Protein AF-A0A496MWH5-F1 (afdb_monomer_lite)

Structure (mmCIF, N/CA/C/O backbone):
data_AF-A0A496MWH5-F1
#
_entry.id   AF-A0A496MWH5-F1
#
loop_
_atom_site.group_PDB
_atom_site.id
_atom_site.type_symbol
_atom_site.label_atom_id
_atom_site.label_alt_id
_atom_site.label_comp_id
_atom_site.label_asym_id
_atom_site.label_entity_id
_atom_site.label_seq_id
_atom_site.pdbx_PDB_ins_code
_atom_site.Cartn_x
_atom_site.Cartn_y
_atom_site.Cartn_z
_atom_site.occupancy
_atom_site.B_iso_or_equiv
_atom_site.auth_seq_id
_atom_site.auth_comp_id
_atom_site.auth_asym_id
_atom_site.auth_atom_id
_atom_site.pdbx_PDB_model_num
ATOM 1 N N . PHE A 1 1 ? -15.028 2.923 18.959 1.00 51.28 1 PHE A N 1
ATOM 2 C CA . PHE A 1 1 ? -14.660 2.672 17.550 1.00 51.28 1 PHE A CA 1
ATOM 3 C C . PHE A 1 1 ? -15.670 3.240 16.556 1.00 51.28 1 PHE A C 1
ATOM 5 O O . PHE A 1 1 ? -15.256 4.075 15.769 1.00 51.28 1 PHE A O 1
ATOM 12 N N . LEU A 1 2 ? -16.971 2.909 16.622 1.00 53.12 2 LEU A N 1
ATOM 13 C CA . LEU A 1 2 ? -17.985 3.486 15.711 1.00 53.12 2 LEU A CA 1
ATOM 14 C C . LEU A 1 2 ? -18.049 5.010 15.711 1.00 53.12 2 LEU A C 1
ATOM 16 O O . LEU A 1 2 ? -18.027 5.609 14.649 1.00 53.12 2 LEU A O 1
ATOM 20 N N . ALA A 1 3 ? -18.089 5.637 16.889 1.00 53.25 3 ALA A N 1
ATOM 21 C CA . ALA A 1 3 ? -18.139 7.095 16.977 1.00 53.25 3 ALA A CA 1
ATOM 22 C C . ALA A 1 3 ? -16.922 7.747 16.299 1.00 53.25 3 ALA A C 1
ATOM 24 O O . ALA A 1 3 ? -17.073 8.708 15.563 1.00 53.25 3 ALA A O 1
ATOM 25 N N . ILE A 1 4 ? -15.730 7.164 16.464 1.00 59.72 4 ILE A N 1
ATOM 26 C CA . ILE A 1 4 ? -14.497 7.635 15.816 1.00 59.72 4 ILE A CA 1
ATOM 27 C C . ILE A 1 4 ? -14.574 7.428 14.299 1.00 59.72 4 ILE A C 1
ATOM 29 O O . ILE A 1 4 ? -14.253 8.345 13.555 1.00 59.72 4 ILE A O 1
ATOM 33 N N . ALA A 1 5 ? -15.055 6.270 13.835 1.00 55.12 5 ALA A N 1
ATOM 34 C CA . ALA A 1 5 ? -15.216 5.983 12.411 1.00 55.12 5 ALA A CA 1
ATOM 35 C C . ALA A 1 5 ? -16.232 6.925 11.742 1.00 55.12 5 ALA A C 1
ATOM 37 O O . ALA A 1 5 ? -15.947 7.468 10.683 1.00 55.12 5 ALA A O 1
ATOM 38 N N . VAL A 1 6 ? -17.376 7.177 12.384 1.00 59.31 6 VAL A N 1
ATOM 39 C CA . VAL A 1 6 ? -18.430 8.077 11.887 1.00 59.31 6 VAL A CA 1
ATOM 40 C C . VAL A 1 6 ? -17.967 9.537 11.895 1.00 59.31 6 VAL A C 1
ATOM 42 O O . VAL A 1 6 ? -18.219 10.258 10.931 1.00 59.31 6 VAL A O 1
ATOM 45 N N . ILE A 1 7 ? -17.238 9.970 12.931 1.00 60.59 7 ILE A N 1
ATOM 46 C CA . ILE A 1 7 ? -16.668 11.325 13.012 1.00 60.59 7 ILE A CA 1
ATOM 47 C C . ILE A 1 7 ? -15.574 11.522 11.953 1.00 60.59 7 ILE A C 1
ATOM 49 O O . ILE A 1 7 ? -15.598 12.532 11.251 1.00 60.59 7 ILE A O 1
ATOM 53 N N . LEU A 1 8 ? -14.664 10.555 11.7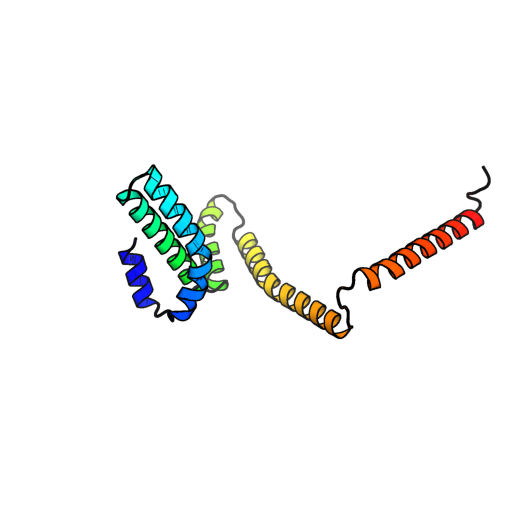66 1.00 58.69 8 LEU A N 1
ATOM 54 C CA . LEU A 1 8 ? -13.676 10.613 10.680 1.00 58.69 8 LEU A CA 1
ATOM 55 C C . LEU A 1 8 ? -14.352 10.639 9.305 1.00 58.69 8 LEU A C 1
ATOM 57 O O . LEU A 1 8 ? -13.909 11.377 8.428 1.00 58.69 8 LEU A O 1
ATOM 61 N N . TYR A 1 9 ? -15.442 9.891 9.122 1.00 56.16 9 TYR A N 1
ATOM 62 C CA . TYR A 1 9 ? -16.189 9.890 7.864 1.00 56.16 9 TYR A CA 1
ATOM 63 C C . TYR A 1 9 ? -16.865 11.235 7.582 1.00 56.16 9 TYR A C 1
ATOM 65 O O . TYR A 1 9 ? -16.861 11.707 6.445 1.00 56.16 9 TYR A O 1
ATOM 73 N N . GLY A 1 10 ? -17.391 11.886 8.624 1.00 57.50 10 GLY A N 1
ATOM 74 C CA . GLY A 1 10 ? -17.944 13.238 8.533 1.00 57.50 10 GLY A CA 1
ATOM 75 C C . GLY A 1 10 ? -16.894 14.293 8.166 1.00 57.50 10 GLY A C 1
ATOM 76 O O . GLY A 1 10 ? -17.195 15.215 7.409 1.00 57.50 10 GLY A O 1
ATOM 77 N N . ILE A 1 11 ? -15.656 14.137 8.645 1.00 55.78 11 ILE A N 1
ATOM 78 C CA . ILE A 1 11 ? -14.536 15.046 8.348 1.00 55.78 11 ILE A CA 1
ATOM 79 C C . ILE A 1 11 ? -13.979 14.811 6.932 1.00 55.78 11 ILE A C 1
ATOM 81 O O . ILE A 1 11 ? -13.600 15.768 6.259 1.00 55.78 11 ILE A O 1
ATOM 85 N N . ALA A 1 12 ? -13.973 13.567 6.446 1.00 57.66 12 ALA A N 1
ATOM 86 C CA . ALA A 1 12 ? -13.313 13.194 5.193 1.00 57.66 12 ALA A CA 1
ATOM 87 C C . ALA A 1 12 ? -14.084 13.543 3.900 1.00 57.66 12 ALA A C 1
ATOM 89 O O . ALA A 1 12 ? -13.502 13.436 2.824 1.00 57.66 12 ALA A O 1
ATOM 90 N N . ARG A 1 13 ? -15.368 13.948 3.968 1.00 57.06 13 ARG A N 1
ATOM 91 C CA . ARG A 1 13 ? -16.215 14.319 2.801 1.00 57.06 13 ARG A CA 1
ATOM 92 C C . ARG A 1 13 ? -16.034 13.399 1.573 1.00 57.06 13 ARG A C 1
ATOM 94 O O . ARG A 1 13 ? -15.952 13.863 0.436 1.00 57.06 13 ARG A O 1
ATOM 101 N N . ILE A 1 14 ? -15.977 12.086 1.787 1.00 59.19 14 ILE A N 1
ATOM 102 C CA . ILE A 1 14 ? -15.787 11.131 0.689 1.00 59.19 14 ILE A CA 1
ATOM 103 C C . ILE A 1 14 ? -17.079 11.040 -0.139 1.00 59.19 14 ILE A C 1
ATOM 105 O O . ILE A 1 14 ? -18.158 10.865 0.433 1.00 59.19 14 ILE A O 1
ATOM 109 N N . PRO A 1 15 ? -17.010 11.129 -1.481 1.00 57.31 15 PRO A N 1
ATOM 110 C CA . PRO A 1 15 ? -18.183 10.977 -2.3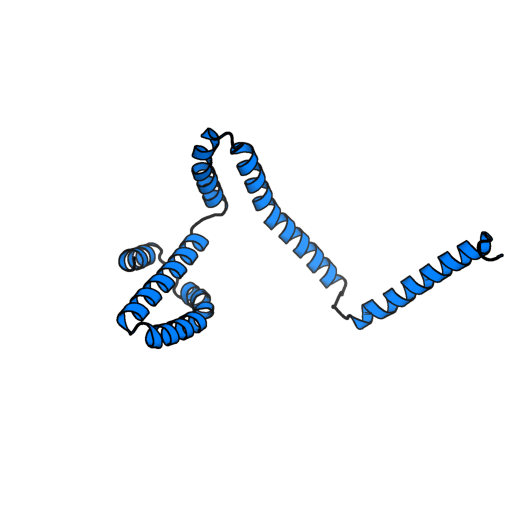27 1.00 57.31 15 PRO A CA 1
ATOM 111 C C . PRO A 1 15 ? -18.768 9.554 -2.192 1.00 57.31 15 PRO A C 1
ATOM 113 O O . PRO A 1 15 ? -18.038 8.571 -2.348 1.00 57.31 15 PRO A O 1
ATOM 116 N N . PRO A 1 16 ? -20.092 9.408 -1.980 1.00 60.12 16 PRO A N 1
ATOM 117 C CA . PRO A 1 16 ? -20.756 8.124 -1.700 1.00 60.12 16 PRO A CA 1
ATOM 118 C C . PRO A 1 16 ? -20.618 7.080 -2.821 1.00 60.12 16 PRO A C 1
ATOM 120 O O . PRO A 1 16 ? -20.867 5.896 -2.611 1.00 60.12 16 PRO A O 1
ATOM 123 N N . ARG A 1 17 ? -20.171 7.497 -4.008 1.00 59.75 17 ARG A N 1
ATOM 124 C CA . ARG A 1 17 ? -19.896 6.617 -5.143 1.00 59.75 17 ARG A CA 1
ATOM 125 C C . ARG A 1 17 ? -18.682 5.703 -4.914 1.00 59.75 17 ARG A C 1
ATOM 127 O O . ARG A 1 17 ? -18.755 4.525 -5.241 1.00 59.75 17 ARG A O 1
ATOM 134 N N . ILE A 1 18 ? -17.612 6.216 -4.300 1.00 64.31 18 ILE A N 1
ATOM 135 C CA . ILE A 1 18 ? -16.403 5.426 -3.989 1.00 64.31 18 ILE A CA 1
ATOM 136 C C . ILE A 1 18 ? -16.715 4.402 -2.888 1.00 64.31 18 ILE A C 1
ATOM 138 O O . ILE A 1 18 ? -16.245 3.268 -2.931 1.00 64.31 18 ILE A O 1
ATOM 142 N N . MET A 1 19 ? -17.589 4.777 -1.944 1.00 61.59 19 MET A N 1
ATOM 143 C CA . MET A 1 19 ? -18.056 3.893 -0.876 1.00 61.59 19 MET A CA 1
ATOM 144 C C . MET A 1 19 ? -18.723 2.633 -1.436 1.00 61.59 19 MET A C 1
ATOM 146 O O . MET A 1 19 ? -18.411 1.539 -0.984 1.00 61.59 19 MET A O 1
ATOM 150 N N . TRP A 1 20 ? -19.595 2.762 -2.441 1.00 67.56 20 TRP A N 1
ATOM 151 C CA . TRP A 1 20 ? -20.287 1.614 -3.037 1.00 67.56 20 TRP A CA 1
ATOM 152 C C . TRP A 1 20 ? -19.345 0.684 -3.821 1.00 67.56 20 TRP A C 1
ATOM 154 O O . TRP A 1 20 ? -19.430 -0.537 -3.687 1.00 67.56 20 TRP A O 1
ATOM 164 N N . GLU A 1 21 ? -18.398 1.243 -4.580 1.00 69.69 21 GLU A N 1
ATOM 165 C CA . GLU A 1 21 ? -17.422 0.468 -5.366 1.00 69.69 21 GLU A CA 1
ATOM 166 C C . GLU A 1 21 ? -16.413 -0.309 -4.495 1.00 69.69 21 GLU A C 1
ATOM 168 O O . GLU A 1 21 ? -15.890 -1.334 -4.931 1.00 69.69 21 GLU A O 1
ATOM 173 N N . GLN A 1 22 ? -16.179 0.113 -3.250 1.00 66.75 22 GLN A N 1
ATOM 174 C CA . GLN A 1 22 ? -15.304 -0.595 -2.304 1.00 66.75 22 GLN A CA 1
ATOM 175 C C . GLN A 1 22 ? -16.049 -1.482 -1.301 1.00 66.75 22 GLN A C 1
ATOM 177 O O . GLN A 1 22 ? -15.464 -2.443 -0.801 1.00 66.75 22 GLN A O 1
ATOM 182 N N . LEU A 1 23 ? -17.325 -1.206 -1.005 1.00 70.31 23 LEU A N 1
ATOM 183 C CA . LEU A 1 23 ? -18.132 -2.053 -0.118 1.00 70.31 23 LEU A CA 1
ATOM 184 C C . LEU A 1 23 ? -18.637 -3.320 -0.804 1.00 70.31 23 LEU A C 1
ATOM 186 O O . LEU A 1 23 ? -18.850 -4.325 -0.125 1.00 70.31 23 LEU A O 1
ATOM 190 N N . TRP A 1 24 ? -18.879 -3.286 -2.118 1.00 78.19 24 TRP A N 1
ATOM 191 C CA . TRP A 1 24 ? -19.521 -4.417 -2.787 1.00 78.19 24 TRP A CA 1
ATOM 192 C C . TRP A 1 24 ? -18.707 -5.725 -2.720 1.00 78.19 24 TRP A C 1
ATOM 194 O O . TRP A 1 24 ? -19.344 -6.760 -2.517 1.00 78.19 24 TRP A O 1
ATOM 204 N N . PRO A 1 25 ? -17.353 -5.747 -2.788 1.00 81.06 25 PRO A N 1
ATOM 205 C CA . PRO A 1 25 ? -16.607 -7.002 -2.695 1.00 81.06 25 PRO A CA 1
ATOM 206 C C . PRO A 1 25 ? -16.643 -7.664 -1.302 1.00 81.06 25 PRO A C 1
ATOM 208 O O . PRO A 1 25 ? -16.811 -8.883 -1.245 1.00 81.06 25 PRO A O 1
ATOM 211 N N . PRO A 1 26 ? -16.516 -6.938 -0.167 1.00 76.94 26 PRO A N 1
ATOM 212 C CA . PRO A 1 26 ? -16.592 -7.549 1.158 1.00 76.94 26 PRO A CA 1
ATOM 213 C C . PRO A 1 26 ? -18.019 -7.824 1.650 1.00 76.94 26 PRO A C 1
ATOM 215 O O . PRO A 1 26 ? -18.165 -8.633 2.561 1.00 76.94 26 PRO A O 1
ATOM 218 N N . ILE A 1 27 ? -19.077 -7.223 1.084 1.00 81.38 27 ILE A N 1
ATOM 219 C CA . ILE A 1 27 ? -20.465 -7.457 1.541 1.00 81.38 27 ILE A CA 1
ATOM 220 C C . ILE A 1 27 ? -20.869 -8.944 1.535 1.00 81.38 27 ILE A C 1
ATOM 222 O O . ILE A 1 27 ? -21.377 -9.399 2.560 1.00 81.38 27 ILE A O 1
ATOM 226 N N . PRO A 1 28 ? -20.649 -9.735 0.464 1.00 85.88 28 PRO A N 1
ATOM 227 C CA . PRO A 1 28 ? -20.989 -11.159 0.463 1.00 85.88 28 PRO A CA 1
ATOM 228 C C . PRO A 1 28 ? -20.281 -11.934 1.580 1.00 85.88 28 PRO A C 1
ATOM 230 O O . PRO A 1 28 ? -20.895 -12.762 2.252 1.00 85.88 28 PRO A O 1
ATOM 233 N N . LEU A 1 29 ? -19.004 -11.616 1.820 1.00 84.38 29 LEU A N 1
ATOM 234 C CA . LEU A 1 29 ? -18.210 -12.205 2.895 1.00 84.38 29 LEU A CA 1
ATOM 235 C C . LEU A 1 29 ? -18.740 -11.792 4.276 1.00 84.38 29 LEU A C 1
ATOM 237 O O . LEU A 1 29 ? -18.886 -12.643 5.148 1.00 84.38 29 LEU A O 1
ATOM 241 N N . LEU A 1 30 ? -19.055 -10.509 4.471 1.00 81.31 30 LEU A N 1
ATOM 242 C CA . LEU A 1 30 ? -19.599 -9.973 5.722 1.00 81.31 30 LEU A CA 1
ATOM 243 C C . LEU A 1 30 ? -20.986 -10.543 6.032 1.00 81.31 30 LEU A C 1
ATOM 245 O O . LEU A 1 30 ? -21.261 -10.865 7.183 1.00 81.31 30 LEU A O 1
ATOM 249 N N . LEU A 1 31 ? -21.839 -10.722 5.022 1.00 84.31 31 LEU A N 1
ATOM 250 C CA . LEU A 1 31 ? -23.149 -11.355 5.178 1.00 84.31 31 LEU A CA 1
ATOM 251 C C . LEU A 1 31 ? -23.015 -12.828 5.569 1.00 84.31 31 LEU A C 1
ATOM 253 O O . LEU A 1 31 ? -23.672 -13.266 6.512 1.00 84.31 31 LEU A O 1
ATOM 257 N N . PHE A 1 32 ? -22.138 -13.577 4.895 1.00 87.19 32 PHE A N 1
ATOM 258 C CA . PHE A 1 32 ? -21.871 -14.974 5.236 1.00 87.19 32 PHE A CA 1
ATOM 259 C C . PHE A 1 32 ? -21.311 -15.111 6.659 1.00 87.19 32 PHE A C 1
ATOM 261 O O . PHE A 1 32 ? -21.811 -15.900 7.462 1.00 87.19 32 PHE A O 1
ATOM 268 N N . LEU A 1 33 ? -20.310 -14.293 6.996 1.00 83.56 33 LEU A N 1
ATOM 269 C CA . LEU A 1 33 ? -19.684 -14.295 8.312 1.00 83.56 33 LEU A CA 1
ATOM 270 C C . LEU A 1 33 ? -20.671 -13.857 9.400 1.00 83.56 33 LEU A C 1
ATOM 272 O O . LEU A 1 33 ? -20.718 -14.474 10.457 1.00 83.56 33 LEU A O 1
ATOM 276 N N . GLY A 1 34 ? -21.491 -12.840 9.135 1.00 82.31 34 GLY A N 1
ATOM 277 C CA . GLY A 1 34 ? -22.531 -12.361 10.042 1.00 82.31 34 GLY A CA 1
ATOM 278 C C . GLY A 1 34 ? -23.609 -13.410 10.309 1.00 82.31 34 GLY A C 1
ATOM 279 O O . GLY A 1 34 ? -23.986 -13.607 11.463 1.00 82.31 34 GLY A O 1
ATOM 280 N N . ALA A 1 35 ? -24.052 -14.139 9.280 1.00 84.12 35 ALA A N 1
ATOM 281 C CA . ALA A 1 35 ? -25.010 -15.235 9.429 1.00 84.12 35 ALA A CA 1
ATOM 282 C C . ALA A 1 35 ? -24.434 -16.388 10.270 1.00 84.12 35 ALA A C 1
ATOM 284 O O . ALA A 1 35 ? -25.092 -16.887 11.183 1.00 84.12 35 ALA A O 1
ATOM 285 N N . PHE A 1 36 ? -23.179 -16.765 10.016 1.00 84.69 36 PHE A N 1
ATOM 286 C CA . PHE A 1 36 ? -22.482 -17.789 10.794 1.00 84.69 36 PHE A CA 1
ATOM 287 C C . PHE A 1 36 ? -22.267 -17.369 12.259 1.00 84.69 36 PHE A C 1
ATOM 289 O O . PHE A 1 36 ? -22.504 -18.147 13.183 1.00 84.69 36 PHE A O 1
ATOM 296 N N . GLN A 1 37 ? -21.861 -16.117 12.480 1.00 77.19 37 GLN A N 1
ATOM 297 C CA . GLN A 1 37 ? -21.656 -15.538 13.810 1.00 77.19 37 GLN A CA 1
ATOM 298 C C . GLN A 1 37 ? -22.962 -15.448 14.597 1.00 77.19 37 GLN A C 1
ATOM 300 O O . GLN A 1 37 ? -22.977 -15.756 15.787 1.00 77.19 37 GLN A O 1
ATOM 305 N N . TRP A 1 38 ? -24.064 -15.064 13.946 1.00 83.81 38 TRP A N 1
ATOM 306 C CA . TRP A 1 38 ? -25.376 -15.022 14.586 1.00 83.81 38 TRP A CA 1
ATOM 307 C C . TRP A 1 38 ? -25.797 -16.412 15.070 1.00 83.81 38 TRP A C 1
ATOM 309 O O . TRP A 1 38 ? -26.275 -16.542 16.198 1.00 83.81 38 TRP A O 1
ATOM 319 N N . TRP A 1 39 ? -25.541 -17.448 14.267 1.00 84.94 39 TRP A N 1
ATOM 320 C CA . TRP A 1 39 ? -25.835 -18.828 14.642 1.00 84.94 39 TRP A CA 1
ATOM 321 C C . TRP A 1 39 ? -25.004 -19.322 15.840 1.00 84.94 39 TRP A C 1
ATOM 323 O O . TRP A 1 39 ? -25.553 -19.989 16.714 1.00 84.94 39 TRP A O 1
ATOM 333 N N . GLN A 1 40 ? -23.711 -18.982 15.921 1.00 84.38 40 GLN A N 1
ATOM 334 C CA . GLN A 1 40 ? -22.835 -19.457 17.005 1.00 84.38 40 GLN A CA 1
ATOM 335 C C . GLN A 1 40 ? -22.861 -18.612 18.287 1.00 84.38 40 GLN A C 1
ATOM 337 O O . GLN A 1 40 ? -22.846 -19.162 19.386 1.00 84.38 40 GLN A O 1
ATOM 342 N N . LEU A 1 41 ? -22.798 -17.284 18.166 1.00 77.69 41 LEU A N 1
ATOM 343 C CA . LEU A 1 41 ? -22.493 -16.375 19.281 1.00 77.69 41 LEU A CA 1
ATOM 344 C C . LEU A 1 41 ? -23.678 -15.496 19.701 1.00 77.69 41 LEU A C 1
ATOM 346 O O . LEU A 1 41 ? -23.549 -14.717 20.650 1.00 77.69 41 LEU A O 1
ATOM 350 N N . GLY A 1 42 ? -24.821 -15.628 19.026 1.00 84.12 42 GLY A N 1
ATOM 351 C CA . GLY A 1 42 ? -26.000 -14.805 19.261 1.00 84.12 42 GLY A CA 1
ATOM 352 C C . GLY A 1 42 ? -25.890 -13.406 18.649 1.00 84.12 42 GLY A C 1
ATOM 353 O O . GLY A 1 42 ? -24.844 -12.973 18.160 1.00 84.12 42 GLY A O 1
ATOM 354 N N . TRP A 1 43 ? -27.013 -12.688 18.654 1.00 77.75 43 TRP A N 1
ATOM 355 C CA . TRP A 1 43 ? -27.171 -11.438 17.903 1.00 77.75 43 TRP A CA 1
ATOM 356 C C . TRP A 1 43 ? -26.250 -10.306 18.402 1.00 77.75 43 TRP A C 1
ATOM 358 O O . TRP A 1 43 ? -25.678 -9.580 17.592 1.00 77.75 43 TRP A O 1
ATOM 368 N N . GLU A 1 44 ? -26.047 -10.190 19.719 1.00 78.25 44 GLU A N 1
ATOM 369 C CA . GLU A 1 44 ? -25.295 -9.077 20.319 1.00 78.25 44 GLU A CA 1
ATOM 370 C C . GLU A 1 44 ? -23.812 -9.102 19.930 1.00 78.25 44 GLU A C 1
ATOM 372 O O . GLU A 1 44 ? -23.242 -8.089 19.517 1.00 78.25 44 GLU A O 1
ATOM 377 N N . ARG A 1 45 ? -23.179 -10.280 20.007 1.00 74.44 45 ARG A N 1
ATOM 378 C CA . ARG A 1 45 ? -21.770 -10.455 19.625 1.00 74.44 45 ARG A CA 1
ATOM 379 C C . ARG A 1 45 ? -21.580 -10.376 18.115 1.00 74.44 45 ARG A C 1
ATOM 381 O O . ARG A 1 45 ? -20.617 -9.756 17.668 1.00 74.44 45 ARG A O 1
ATOM 388 N N . ALA A 1 46 ? -22.506 -10.936 17.336 1.00 75.56 46 ALA A N 1
ATOM 389 C CA . ALA A 1 46 ? -22.468 -10.841 15.880 1.00 75.56 46 ALA A CA 1
ATOM 390 C C . ALA A 1 46 ? -22.533 -9.379 15.405 1.00 75.56 46 ALA A C 1
ATOM 392 O O . ALA A 1 46 ? -21.728 -8.972 14.563 1.00 75.56 46 ALA A O 1
ATOM 393 N N . ALA A 1 47 ? -23.418 -8.568 15.997 1.00 75.88 47 ALA A N 1
ATOM 394 C CA . ALA A 1 47 ? -23.526 -7.142 15.699 1.00 75.88 47 ALA A CA 1
ATOM 395 C C . ALA A 1 47 ? -22.239 -6.382 16.058 1.00 75.88 47 ALA A C 1
ATOM 397 O O . ALA A 1 47 ? -21.730 -5.618 15.237 1.00 75.88 47 ALA A O 1
ATOM 398 N N . ALA A 1 48 ? -21.666 -6.629 17.243 1.00 76.81 48 ALA A N 1
ATOM 399 C CA . ALA A 1 48 ? -20.420 -5.991 17.667 1.00 76.81 48 ALA A CA 1
ATOM 400 C C . ALA A 1 48 ? -19.247 -6.296 16.714 1.00 76.81 48 ALA A C 1
ATOM 402 O O . ALA A 1 48 ? -18.503 -5.389 16.338 1.00 76.81 48 ALA A O 1
ATOM 403 N N . ILE A 1 49 ? -19.104 -7.551 16.281 1.00 76.44 49 ILE A N 1
ATOM 404 C CA . ILE A 1 49 ? -18.037 -7.973 15.361 1.00 76.44 49 ILE A CA 1
ATOM 405 C C . ILE A 1 49 ? -18.238 -7.358 13.973 1.00 76.44 49 ILE A C 1
ATOM 407 O O . ILE A 1 49 ? -17.296 -6.797 13.415 1.00 76.44 49 ILE A O 1
ATOM 411 N N . MET A 1 50 ? -19.461 -7.403 13.436 1.00 74.38 50 MET A N 1
ATOM 412 C CA . MET A 1 50 ? -19.806 -6.787 12.148 1.00 74.38 50 MET A CA 1
ATOM 413 C C . MET A 1 50 ? -19.473 -5.296 12.122 1.00 74.38 50 MET A C 1
ATOM 415 O O . MET A 1 50 ? -18.861 -4.801 11.177 1.00 74.38 50 MET A O 1
ATOM 419 N N . ILE A 1 51 ? -19.826 -4.593 13.194 1.00 75.38 51 ILE A N 1
ATOM 420 C CA . ILE A 1 51 ? -19.537 -3.176 13.377 1.00 75.38 51 ILE A CA 1
ATOM 421 C C . ILE A 1 51 ? -18.028 -2.893 13.351 1.00 75.38 51 ILE A C 1
ATOM 423 O O . ILE A 1 51 ? -17.588 -1.943 12.699 1.00 75.38 51 ILE A O 1
ATOM 427 N N . VAL A 1 52 ? -17.235 -3.692 14.070 1.00 80.56 52 VAL A N 1
ATOM 428 C CA . VAL A 1 52 ? -15.777 -3.519 14.127 1.00 80.56 52 VAL A CA 1
ATOM 429 C C . VAL A 1 52 ? -15.158 -3.792 12.762 1.00 80.56 52 VAL A C 1
ATOM 431 O O . VAL A 1 52 ? -14.388 -2.964 12.284 1.00 80.56 52 VAL A O 1
ATOM 434 N N . LEU A 1 53 ? -15.540 -4.892 12.108 1.00 78.44 53 LEU A N 1
ATOM 435 C CA . LEU A 1 53 ? -15.045 -5.247 10.777 1.00 78.44 53 LEU A CA 1
ATOM 436 C C . LEU A 1 53 ? -15.348 -4.151 9.756 1.00 78.44 53 LEU A C 1
ATOM 438 O O . LEU A 1 53 ? -14.456 -3.719 9.028 1.00 78.44 53 LEU A O 1
ATOM 442 N N . PHE A 1 54 ? -16.585 -3.659 9.743 1.00 73.94 54 PHE A N 1
ATOM 443 C CA . PHE A 1 54 ? -16.995 -2.591 8.843 1.00 73.94 54 PHE A CA 1
ATOM 444 C C . PHE A 1 54 ? -16.209 -1.296 9.091 1.00 73.94 54 PHE A C 1
ATOM 446 O O . PHE A 1 54 ? -15.677 -0.697 8.155 1.00 73.94 54 PHE A O 1
ATOM 453 N N . GLY A 1 55 ? -16.063 -0.904 10.361 1.00 74.75 55 GLY A N 1
ATOM 454 C CA . GLY A 1 55 ? -15.268 0.261 10.746 1.00 74.75 55 GLY A CA 1
ATOM 455 C C . GLY A 1 55 ? -13.791 0.132 10.360 1.00 74.75 55 GLY A C 1
ATOM 456 O O . GLY A 1 55 ? -13.204 1.095 9.870 1.00 74.75 55 GLY A O 1
ATOM 457 N N . SER A 1 56 ? -13.195 -1.051 10.525 1.00 77.50 56 SER A N 1
ATOM 458 C CA . SER A 1 56 ? -11.813 -1.328 10.120 1.00 77.50 56 SER A CA 1
ATOM 459 C C . SER A 1 56 ? -11.617 -1.216 8.609 1.00 77.50 56 SER A C 1
ATOM 461 O O . SER A 1 56 ? -10.642 -0.606 8.175 1.00 77.50 56 SER A O 1
ATOM 463 N N . VAL A 1 57 ? -12.548 -1.749 7.810 1.00 78.94 57 VAL A N 1
ATOM 464 C CA . VAL A 1 57 ? -12.494 -1.645 6.343 1.00 78.94 57 VAL A CA 1
ATOM 465 C C . VAL A 1 57 ? -12.597 -0.186 5.900 1.00 78.94 57 VAL A C 1
ATOM 467 O O . VAL A 1 57 ? -11.774 0.260 5.103 1.00 78.94 57 VAL A O 1
ATOM 470 N N . MET A 1 58 ? -13.543 0.582 6.452 1.00 71.31 58 MET A N 1
ATOM 471 C CA . MET A 1 58 ? -13.671 2.014 6.145 1.00 71.31 58 MET A CA 1
ATOM 472 C C . MET A 1 58 ? -12.412 2.800 6.509 1.00 71.31 58 MET A C 1
ATOM 474 O O . MET A 1 58 ? -11.983 3.655 5.738 1.00 71.31 58 MET A O 1
ATOM 478 N N . LEU A 1 59 ? -11.810 2.516 7.667 1.00 72.88 59 LEU A N 1
ATOM 479 C CA . LEU A 1 59 ? -10.587 3.187 8.099 1.00 72.88 59 LEU A CA 1
ATOM 480 C C . LEU A 1 59 ? -9.407 2.854 7.175 1.00 72.88 59 LEU A C 1
ATOM 482 O O . LEU A 1 59 ? -8.661 3.752 6.799 1.00 72.88 59 LEU A 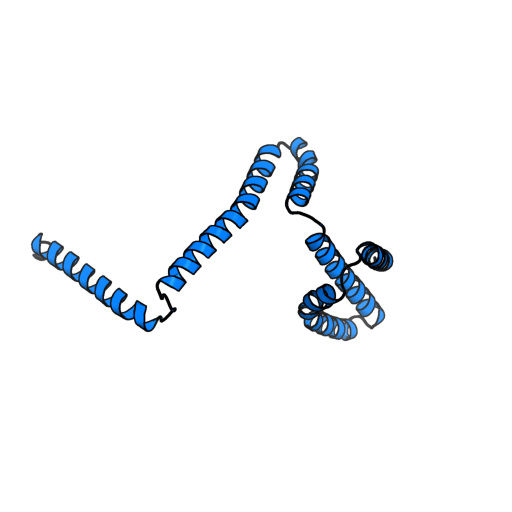O 1
ATOM 486 N N . ALA A 1 60 ? -9.257 1.585 6.787 1.00 78.69 60 ALA A N 1
ATOM 487 C CA . ALA A 1 60 ? -8.207 1.148 5.870 1.00 78.69 60 ALA A CA 1
ATOM 488 C C . ALA A 1 60 ? -8.353 1.800 4.488 1.00 78.69 60 ALA A C 1
ATOM 490 O O . ALA A 1 60 ? -7.375 2.288 3.924 1.00 78.69 60 ALA A O 1
ATOM 491 N N . VAL A 1 61 ? -9.581 1.860 3.974 1.00 75.50 61 VAL A N 1
ATOM 492 C CA . VAL A 1 61 ? -9.926 2.576 2.741 1.00 75.50 61 VAL A CA 1
ATOM 493 C C . VAL A 1 61 ? -9.564 4.053 2.840 1.00 75.50 61 VAL A C 1
ATOM 495 O O . VAL A 1 61 ? -8.906 4.579 1.948 1.00 75.50 61 VAL A O 1
ATOM 498 N N . LEU A 1 62 ? -9.986 4.719 3.919 1.00 74.88 62 LEU A N 1
ATOM 499 C CA . LEU A 1 62 ? -9.728 6.138 4.125 1.00 74.88 62 LEU A CA 1
ATOM 500 C C . LEU A 1 62 ? -8.224 6.400 4.132 1.00 74.88 62 LEU A C 1
ATOM 502 O O . LEU A 1 62 ? -7.764 7.222 3.354 1.00 74.88 62 LEU A O 1
ATOM 506 N N . LEU A 1 63 ? -7.467 5.633 4.918 1.00 78.31 63 LEU A N 1
ATOM 507 C CA . LEU A 1 63 ? -6.010 5.721 4.980 1.00 78.31 63 LEU A CA 1
ATOM 508 C C . LEU A 1 63 ? -5.368 5.490 3.605 1.00 78.31 63 LEU A C 1
ATOM 510 O O . LEU A 1 63 ? -4.508 6.257 3.197 1.00 78.31 63 LEU A O 1
ATOM 514 N N . THR A 1 64 ? -5.838 4.498 2.848 1.00 80.81 64 THR A N 1
ATOM 515 C CA . THR A 1 64 ? -5.341 4.223 1.487 1.00 80.81 64 THR A CA 1
ATOM 516 C C . THR A 1 64 ? -5.606 5.386 0.525 1.00 80.81 64 THR A C 1
ATOM 518 O O . THR A 1 64 ? -4.803 5.641 -0.367 1.00 80.81 64 THR A O 1
ATOM 521 N N . LEU A 1 65 ? -6.733 6.086 0.681 1.00 74.81 65 LEU A N 1
ATOM 522 C CA . LEU A 1 65 ? -7.114 7.206 -0.183 1.00 74.81 65 LEU A CA 1
ATOM 523 C C . LEU A 1 65 ? -6.466 8.530 0.233 1.00 74.81 65 LEU A C 1
ATOM 525 O O . LEU A 1 65 ? -6.213 9.372 -0.625 1.00 74.81 65 LEU A O 1
ATOM 529 N N . THR A 1 66 ? -6.243 8.743 1.530 1.00 74.25 66 THR A N 1
ATOM 530 C CA . THR A 1 66 ? -5.747 10.019 2.064 1.00 74.25 66 THR A CA 1
ATOM 531 C C . THR A 1 66 ? -4.246 10.052 2.288 1.00 74.25 66 THR A C 1
ATOM 533 O O . THR A 1 66 ? -3.708 11.141 2.447 1.00 74.25 66 THR A O 1
ATOM 536 N N . THR A 1 67 ? -3.576 8.901 2.353 1.00 77.50 67 THR A N 1
ATOM 537 C CA . THR A 1 67 ? -2.142 8.837 2.648 1.00 77.50 67 THR A CA 1
ATOM 538 C C . THR A 1 67 ? -1.352 8.572 1.377 1.00 77.50 67 THR A C 1
ATOM 540 O O . THR A 1 67 ? -1.593 7.598 0.661 1.00 77.50 67 THR A O 1
ATOM 543 N N . THR A 1 68 ? -0.384 9.441 1.100 1.00 79.81 68 THR A N 1
ATOM 544 C CA . THR A 1 68 ? 0.542 9.242 -0.017 1.00 79.81 68 THR A CA 1
ATOM 545 C C . THR A 1 68 ? 1.612 8.212 0.341 1.00 79.81 68 THR A C 1
ATOM 547 O O . THR A 1 68 ? 1.969 8.023 1.503 1.00 79.81 68 THR A O 1
ATOM 550 N N . ILE A 1 69 ? 2.169 7.550 -0.675 1.00 74.56 69 ILE A N 1
ATOM 551 C CA . ILE A 1 69 ? 3.266 6.591 -0.494 1.00 74.56 69 ILE A CA 1
ATOM 552 C C . ILE A 1 69 ? 4.471 7.240 0.219 1.00 74.56 69 ILE A C 1
ATOM 554 O O . ILE A 1 69 ? 5.122 6.586 1.030 1.00 74.56 69 ILE A O 1
ATOM 558 N N . GLU A 1 70 ? 4.749 8.522 -0.047 1.00 75.44 70 GLU A N 1
ATOM 559 C CA . GLU A 1 70 ? 5.830 9.279 0.602 1.00 75.44 70 GLU A CA 1
ATOM 560 C C . GLU A 1 70 ? 5.585 9.442 2.108 1.00 75.44 70 GLU A C 1
ATOM 562 O O . GLU A 1 70 ? 6.447 9.094 2.913 1.00 75.44 70 GLU A O 1
ATOM 567 N N . GLU A 1 71 ? 4.382 9.854 2.513 1.00 81.31 71 GLU A N 1
ATOM 568 C CA . GLU A 1 71 ? 4.029 9.985 3.934 1.00 81.31 71 GLU A CA 1
ATOM 569 C C . GLU A 1 71 ? 4.066 8.639 4.675 1.00 81.31 71 GLU A C 1
ATOM 571 O O . GLU A 1 71 ? 4.458 8.582 5.845 1.00 81.31 71 GLU A O 1
ATOM 576 N N . MET A 1 72 ? 3.692 7.539 4.007 1.00 81.62 72 MET A N 1
ATOM 577 C CA . MET A 1 72 ? 3.821 6.192 4.580 1.00 81.62 72 MET A CA 1
ATOM 578 C C . MET A 1 72 ? 5.286 5.831 4.849 1.00 81.62 72 MET A C 1
ATOM 580 O O . MET A 1 72 ? 5.589 5.214 5.874 1.00 81.62 72 MET A O 1
ATOM 584 N N . MET A 1 73 ? 6.192 6.225 3.953 1.00 80.69 73 MET A N 1
ATOM 585 C CA . MET A 1 73 ? 7.626 5.985 4.098 1.00 80.69 73 MET A CA 1
ATOM 586 C C . MET A 1 73 ? 8.241 6.800 5.235 1.00 80.69 73 MET A C 1
ATOM 588 O O . MET A 1 73 ? 8.990 6.241 6.039 1.00 80.69 73 MET A O 1
ATOM 592 N N . ASP A 1 74 ? 7.854 8.066 5.375 1.00 82.38 74 ASP A N 1
ATOM 593 C CA . ASP A 1 74 ? 8.286 8.919 6.488 1.00 82.38 74 ASP A CA 1
ATOM 594 C C . ASP A 1 74 ? 7.809 8.377 7.846 1.00 82.38 74 ASP A C 1
ATOM 596 O O . ASP A 1 74 ? 8.543 8.384 8.843 1.00 82.38 74 ASP A O 1
ATOM 600 N N . ALA A 1 75 ? 6.570 7.881 7.906 1.00 84.56 75 ALA A N 1
ATOM 601 C CA . ALA A 1 75 ? 6.031 7.248 9.106 1.00 84.56 75 ALA A CA 1
ATOM 602 C C . ALA A 1 75 ? 6.796 5.962 9.460 1.00 84.56 75 ALA A C 1
ATOM 604 O O . ALA A 1 75 ? 7.102 5.727 10.635 1.00 84.56 75 ALA A O 1
ATOM 605 N N . LEU A 1 76 ? 7.145 5.158 8.452 1.00 82.88 76 LEU A N 1
ATOM 606 C CA . LEU A 1 76 ? 7.932 3.941 8.623 1.00 82.88 76 LEU A CA 1
ATOM 607 C C . LEU A 1 76 ? 9.354 4.246 9.117 1.00 82.88 76 LEU A C 1
ATOM 609 O O . LEU A 1 76 ? 9.827 3.579 10.038 1.00 82.88 76 LEU A O 1
ATOM 613 N N . GLU A 1 77 ? 10.013 5.279 8.582 1.00 82.75 77 GLU A N 1
ATOM 614 C CA . GLU A 1 77 ? 11.320 5.733 9.077 1.00 82.75 77 GLU A CA 1
ATOM 615 C C . GLU A 1 77 ? 11.239 6.093 10.566 1.00 82.75 77 GLU A C 1
ATOM 617 O O . GLU A 1 77 ? 12.023 5.593 11.380 1.00 82.75 77 GLU A O 1
ATOM 622 N N . ARG A 1 78 ? 10.261 6.922 10.952 1.00 84.94 78 ARG A N 1
ATOM 623 C CA . ARG A 1 78 ? 10.069 7.330 12.354 1.00 84.94 78 ARG A CA 1
ATOM 624 C C . ARG A 1 78 ? 9.814 6.136 13.273 1.00 84.94 78 ARG A C 1
ATOM 626 O O . ARG A 1 78 ? 10.318 6.129 14.396 1.00 84.94 78 ARG A O 1
ATOM 633 N N . ALA A 1 79 ? 9.079 5.132 12.799 1.00 86.31 79 ALA A N 1
ATOM 634 C CA . ALA A 1 79 ? 8.822 3.899 13.538 1.00 86.31 79 ALA A CA 1
ATOM 635 C C . ALA A 1 79 ? 10.074 3.012 13.678 1.00 86.31 79 ALA A C 1
ATOM 637 O O . ALA A 1 79 ? 10.241 2.347 14.700 1.00 86.31 79 ALA A O 1
ATOM 638 N N . LEU A 1 80 ? 10.976 3.028 12.691 1.00 83.25 80 LEU A N 1
ATOM 639 C CA . LEU A 1 80 ? 12.224 2.261 12.708 1.00 83.25 80 LEU A CA 1
ATOM 640 C C . LEU A 1 80 ? 13.343 2.943 13.509 1.00 83.25 80 LEU A C 1
ATOM 642 O O . LEU A 1 80 ? 14.165 2.242 14.097 1.00 83.25 80 LEU A O 1
ATOM 646 N N . ARG A 1 81 ? 13.365 4.276 13.630 1.00 83.19 81 ARG A N 1
ATOM 647 C CA . ARG A 1 81 ? 14.365 5.019 14.431 1.00 83.19 81 ARG A CA 1
ATOM 648 C C . ARG A 1 81 ? 14.662 4.459 15.834 1.00 83.19 81 ARG A C 1
ATOM 650 O O . ARG A 1 81 ? 15.842 4.373 16.172 1.00 83.19 81 ARG A O 1
ATOM 657 N N . PRO A 1 82 ? 13.692 4.052 16.678 1.00 84.56 82 PRO A N 1
ATOM 658 C CA . PRO A 1 82 ? 14.009 3.460 17.982 1.00 84.56 82 PRO A CA 1
ATOM 659 C C . PRO A 1 82 ? 14.809 2.153 17.878 1.00 84.56 82 PRO A C 1
ATOM 661 O O . PRO A 1 82 ? 15.624 1.873 18.757 1.00 84.56 82 PRO A O 1
ATOM 664 N N . THR A 1 83 ? 14.643 1.388 16.794 1.00 82.25 83 THR A N 1
ATOM 665 C CA . THR A 1 83 ? 15.393 0.142 16.560 1.00 82.25 83 THR A CA 1
ATOM 666 C C . THR A 1 83 ? 16.856 0.380 16.181 1.00 82.25 83 THR A C 1
ATOM 668 O O . THR A 1 83 ? 17.677 -0.519 16.351 1.00 82.25 83 THR A O 1
ATOM 671 N N . ALA A 1 84 ? 17.230 1.611 15.805 1.00 80.00 84 ALA A N 1
ATOM 672 C CA . ALA A 1 84 ? 18.632 1.989 15.610 1.00 80.00 84 ALA A CA 1
ATOM 673 C C . ALA A 1 84 ? 19.461 1.807 16.895 1.00 80.00 84 ALA A C 1
ATOM 675 O O . ALA A 1 84 ? 20.643 1.477 16.835 1.00 80.00 84 ALA A O 1
ATOM 676 N N . ARG A 1 85 ? 18.833 1.933 18.075 1.00 80.88 85 ARG A N 1
ATOM 677 C CA . ARG A 1 85 ? 19.495 1.684 19.369 1.00 80.88 85 ARG A CA 1
ATOM 678 C C . ARG A 1 85 ? 19.896 0.219 19.578 1.00 80.88 85 ARG A C 1
ATOM 680 O O . ARG A 1 85 ? 20.731 -0.051 20.430 1.00 80.88 85 ARG A O 1
ATOM 687 N N . LEU A 1 86 ? 19.317 -0.710 18.814 1.00 84.88 86 LEU A N 1
ATOM 688 C CA . LEU A 1 86 ? 19.634 -2.143 18.828 1.00 84.88 86 LEU A CA 1
ATOM 689 C C . LEU A 1 86 ? 20.679 -2.529 17.761 1.00 84.88 86 LEU A C 1
ATOM 691 O O . LEU A 1 86 ? 20.921 -3.714 17.554 1.00 84.88 86 LEU A O 1
ATOM 695 N N . GLY A 1 87 ? 21.296 -1.553 17.078 1.00 80.56 87 GLY A N 1
ATOM 696 C CA . GLY A 1 87 ? 22.324 -1.794 16.055 1.00 80.56 87 GLY A CA 1
ATOM 697 C C . GLY A 1 87 ? 21.782 -2.076 14.648 1.00 80.56 87 GLY A C 1
ATOM 698 O O . GLY A 1 87 ? 22.538 -2.489 13.773 1.00 80.56 87 GLY A O 1
ATOM 699 N N . VAL A 1 88 ? 20.484 -1.856 14.410 1.00 84.50 88 VAL A N 1
ATOM 700 C CA . VAL A 1 88 ? 19.867 -2.005 13.082 1.00 84.50 88 VAL A CA 1
ATOM 701 C C . VAL A 1 88 ? 20.251 -0.812 12.185 1.00 84.50 88 VAL A C 1
ATOM 703 O O . VAL A 1 88 ? 20.071 0.331 12.615 1.00 84.50 88 VAL A O 1
ATOM 706 N N . PRO A 1 89 ? 20.723 -1.025 10.936 1.00 84.25 89 PRO A N 1
ATOM 707 C CA . PRO A 1 89 ? 21.070 0.054 10.006 1.00 84.25 89 PRO A CA 1
ATOM 708 C C . PRO A 1 89 ? 19.810 0.665 9.366 1.00 84.25 89 PRO A C 1
ATOM 710 O O . PRO A 1 89 ? 19.492 0.416 8.201 1.00 84.25 89 PRO A O 1
ATOM 713 N N . VAL A 1 90 ? 19.069 1.452 10.152 1.00 83.50 90 VAL A N 1
ATOM 714 C CA . VAL A 1 90 ? 17.782 2.056 9.757 1.00 83.50 90 VAL A CA 1
ATOM 715 C C . VAL A 1 90 ? 17.907 2.877 8.472 1.00 83.50 90 VAL A C 1
ATOM 717 O O . VAL A 1 90 ? 17.087 2.708 7.574 1.00 83.50 90 VAL A O 1
ATOM 720 N N . ASP A 1 91 ? 18.960 3.685 8.332 1.00 83.50 91 ASP A N 1
ATOM 721 C CA . ASP A 1 91 ? 19.148 4.560 7.166 1.00 83.50 91 ASP A CA 1
ATOM 722 C C . ASP A 1 91 ? 19.280 3.769 5.857 1.00 83.50 91 ASP A C 1
ATOM 724 O O . ASP A 1 91 ? 18.667 4.107 4.844 1.00 83.50 91 ASP A O 1
ATOM 728 N N . THR A 1 92 ? 20.031 2.661 5.876 1.00 86.75 92 THR A N 1
ATOM 729 C CA . THR A 1 92 ? 20.193 1.787 4.705 1.00 86.75 92 THR A CA 1
ATOM 730 C C . THR A 1 92 ? 18.880 1.104 4.335 1.00 86.75 92 THR A C 1
ATOM 732 O O . THR A 1 92 ? 18.553 0.996 3.150 1.00 86.75 92 THR A O 1
ATOM 735 N N . ILE A 1 93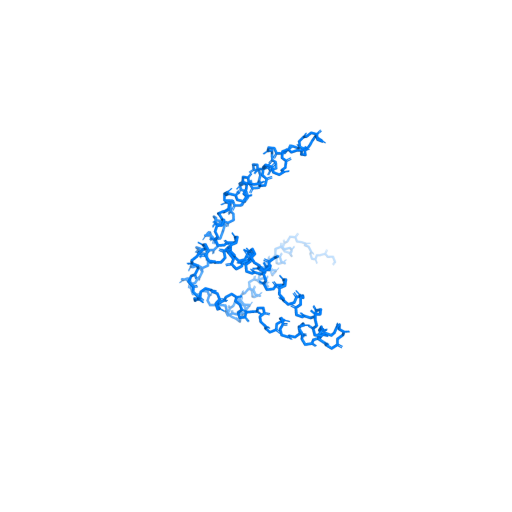 ? 18.108 0.663 5.333 1.00 86.69 93 ILE A N 1
ATOM 736 C CA . ILE A 1 93 ? 16.803 0.025 5.122 1.00 86.69 93 ILE A CA 1
ATOM 737 C C . ILE A 1 93 ? 15.827 1.024 4.494 1.00 86.69 93 ILE A C 1
ATOM 739 O O . ILE A 1 93 ? 15.215 0.723 3.470 1.00 86.69 93 ILE A O 1
ATOM 743 N N . VAL A 1 94 ? 15.722 2.225 5.061 1.00 85.12 94 VAL A N 1
ATOM 744 C CA . VAL A 1 94 ? 14.806 3.273 4.592 1.00 85.12 94 VAL A CA 1
ATOM 745 C C . VAL A 1 94 ? 15.154 3.708 3.169 1.00 85.12 94 VAL A C 1
ATOM 747 O O . VAL A 1 94 ? 14.266 3.752 2.315 1.00 85.12 94 VAL A O 1
ATOM 750 N N . LEU A 1 95 ? 16.440 3.928 2.873 1.00 87.56 95 LEU A N 1
ATOM 751 C CA . LEU A 1 95 ? 16.910 4.250 1.523 1.00 87.56 95 LEU A CA 1
ATOM 752 C C . LEU A 1 95 ? 16.543 3.151 0.515 1.00 87.56 95 LEU A C 1
ATOM 754 O O . LEU A 1 95 ? 16.023 3.439 -0.564 1.00 87.56 95 LEU A O 1
ATOM 758 N N . THR A 1 96 ? 16.790 1.891 0.877 1.00 91.44 96 THR A N 1
ATOM 759 C CA . THR A 1 96 ? 16.518 0.741 0.005 1.00 91.44 96 THR A CA 1
ATOM 760 C C . THR A 1 96 ? 15.026 0.615 -0.288 1.00 91.44 96 THR A C 1
ATOM 762 O O . THR A 1 96 ? 14.641 0.442 -1.446 1.00 91.44 96 THR A O 1
ATOM 765 N N . ILE A 1 97 ? 14.172 0.737 0.733 1.00 89.00 97 ILE A N 1
ATOM 766 C CA . ILE A 1 97 ? 12.716 0.647 0.571 1.00 89.00 97 ILE A CA 1
ATOM 767 C C . ILE A 1 97 ? 12.198 1.833 -0.255 1.00 89.00 97 ILE A C 1
ATOM 769 O O . ILE A 1 97 ? 11.422 1.617 -1.183 1.00 89.00 97 ILE A O 1
ATOM 773 N N . SER A 1 98 ? 12.666 3.057 0.011 1.00 87.12 98 SER A N 1
ATOM 774 C CA . SER A 1 98 ? 12.269 4.258 -0.740 1.00 87.12 98 SER A CA 1
ATOM 775 C C . SER A 1 98 ? 12.588 4.128 -2.234 1.00 87.12 98 SER A C 1
ATOM 777 O O . SER A 1 98 ? 11.713 4.311 -3.087 1.00 87.12 98 SER A O 1
ATOM 779 N N . LEU A 1 99 ? 13.814 3.702 -2.564 1.00 90.06 99 LEU A N 1
ATOM 780 C CA . LEU A 1 99 ? 14.212 3.443 -3.946 1.00 90.06 99 LEU A CA 1
ATOM 781 C C . LEU A 1 99 ? 13.365 2.331 -4.574 1.00 90.06 99 LEU A C 1
ATOM 783 O O . LEU A 1 99 ? 12.868 2.489 -5.687 1.00 90.06 99 LEU A O 1
ATOM 787 N N . THR A 1 100 ? 13.176 1.223 -3.857 1.00 90.75 100 THR A N 1
ATOM 788 C CA . THR A 1 100 ? 12.403 0.071 -4.342 1.00 90.75 100 THR A CA 1
ATOM 789 C C . THR A 1 100 ? 10.974 0.473 -4.681 1.00 90.75 100 THR A C 1
ATOM 791 O O . THR A 1 100 ? 10.498 0.187 -5.778 1.00 90.75 100 THR A O 1
ATOM 794 N N . ILE A 1 101 ? 10.299 1.189 -3.783 1.00 88.38 101 ILE A N 1
ATOM 795 C CA . ILE A 1 101 ? 8.926 1.646 -3.991 1.00 88.38 101 ILE A CA 1
ATOM 796 C C . ILE A 1 101 ? 8.832 2.592 -5.189 1.00 88.38 101 ILE A C 1
ATOM 798 O O . ILE A 1 101 ? 7.889 2.482 -5.970 1.00 88.38 101 ILE A O 1
ATOM 802 N N . ARG A 1 102 ? 9.823 3.469 -5.393 1.00 85.62 102 ARG A N 1
ATOM 803 C CA . ARG A 1 102 ? 9.880 4.361 -6.561 1.00 85.62 102 ARG A CA 1
ATOM 804 C C . ARG A 1 102 ? 10.189 3.626 -7.871 1.00 85.62 102 ARG A C 1
ATOM 806 O O . ARG A 1 102 ? 9.770 4.079 -8.935 1.00 85.62 102 ARG A O 1
ATOM 813 N N . LEU A 1 103 ? 10.878 2.487 -7.817 1.00 92.06 103 LEU A N 1
ATOM 814 C CA . LEU A 1 103 ? 11.158 1.645 -8.984 1.00 92.06 103 LEU A CA 1
ATOM 815 C C . LEU A 1 103 ? 9.933 0.847 -9.452 1.00 92.06 103 LEU A C 1
ATOM 817 O O . LEU A 1 103 ? 9.815 0.584 -10.646 1.00 92.06 103 LEU A O 1
ATOM 821 N N . ILE A 1 104 ? 9.004 0.494 -8.557 1.00 92.94 104 ILE A N 1
ATOM 822 C CA . ILE A 1 104 ? 7.766 -0.221 -8.915 1.00 92.94 104 ILE A CA 1
ATOM 823 C C . ILE A 1 104 ? 6.968 0.500 -10.022 1.00 92.94 104 ILE A C 1
ATOM 825 O O . ILE A 1 104 ? 6.717 -0.131 -11.050 1.00 92.94 104 ILE A O 1
ATOM 829 N N . PRO A 1 105 ? 6.587 1.790 -9.900 1.00 88.44 105 PRO A N 1
ATOM 830 C CA . PRO A 1 105 ? 5.838 2.477 -10.952 1.00 88.44 105 PRO A CA 1
ATOM 831 C C . PRO A 1 105 ? 6.637 2.595 -12.256 1.00 88.44 105 PRO A C 1
ATOM 833 O O . PRO A 1 105 ? 6.066 2.443 -13.334 1.00 88.44 105 PRO A O 1
ATOM 836 N N . LEU A 1 106 ? 7.960 2.786 -12.182 1.00 93.00 106 LEU A N 1
ATOM 837 C CA . LEU A 1 106 ? 8.826 2.804 -13.365 1.00 93.00 106 LEU A CA 1
ATOM 838 C C . LEU A 1 106 ? 8.810 1.456 -14.107 1.00 93.00 106 LEU A C 1
ATOM 840 O O . LEU A 1 106 ? 8.692 1.413 -15.335 1.00 93.00 106 LEU A O 1
ATOM 844 N N . MET A 1 107 ? 8.885 0.352 -13.364 1.00 94.06 107 MET A N 1
ATOM 845 C CA . MET A 1 107 ? 8.796 -0.998 -13.919 1.00 94.06 107 MET A CA 1
ATOM 846 C C . MET A 1 107 ? 7.419 -1.266 -14.525 1.00 94.06 107 MET A C 1
ATOM 848 O O . MET A 1 107 ? 7.341 -1.822 -15.618 1.00 94.06 107 MET A O 1
ATOM 852 N N . LEU A 1 108 ? 6.338 -0.838 -13.865 1.00 95.44 108 LEU A N 1
ATOM 853 C CA . LEU A 1 108 ? 4.979 -0.964 -14.400 1.00 95.44 108 LEU A CA 1
ATOM 854 C C . LEU A 1 108 ? 4.813 -0.197 -15.717 1.00 95.44 108 LEU A C 1
ATOM 856 O O . LEU A 1 108 ? 4.255 -0.745 -16.665 1.00 95.44 108 LEU A O 1
ATOM 860 N N . ASN A 1 109 ? 5.349 1.022 -15.813 1.00 95.44 109 ASN A N 1
ATOM 861 C CA . ASN A 1 109 ? 5.336 1.795 -17.057 1.00 95.44 109 ASN A CA 1
ATOM 862 C C . ASN A 1 109 ? 6.100 1.075 -18.171 1.00 95.44 109 ASN A C 1
ATOM 864 O O . ASN A 1 109 ? 5.556 0.875 -19.253 1.00 95.44 109 ASN A O 1
ATOM 868 N N . THR A 1 110 ? 7.306 0.585 -17.875 1.00 94.81 110 THR A N 1
ATOM 869 C CA . THR A 1 110 ? 8.100 -0.209 -18.828 1.00 94.81 110 THR A CA 1
ATOM 870 C C . THR A 1 110 ? 7.338 -1.451 -19.307 1.00 94.81 110 THR A C 1
ATOM 872 O O . THR A 1 110 ? 7.328 -1.771 -20.495 1.00 94.81 110 THR A O 1
ATOM 875 N N . ILE A 1 111 ? 6.674 -2.170 -18.394 1.00 95.75 111 ILE A N 1
ATOM 876 C CA . ILE A 1 111 ? 5.856 -3.341 -18.736 1.00 95.75 111 ILE A CA 1
ATOM 877 C C . ILE A 1 111 ? 4.709 -2.938 -19.667 1.00 95.75 111 ILE A C 1
ATOM 879 O O . ILE A 1 111 ? 4.494 -3.613 -20.675 1.00 95.75 111 ILE A O 1
ATOM 883 N N . ASN A 1 112 ? 4.006 -1.845 -19.365 1.00 95.06 112 ASN A N 1
ATOM 884 C CA . ASN A 1 112 ? 2.907 -1.346 -20.191 1.00 95.06 112 ASN A CA 1
ATOM 885 C C . ASN A 1 112 ? 3.386 -0.951 -21.595 1.00 95.06 112 ASN A C 1
ATOM 887 O O . ASN A 1 112 ? 2.798 -1.402 -2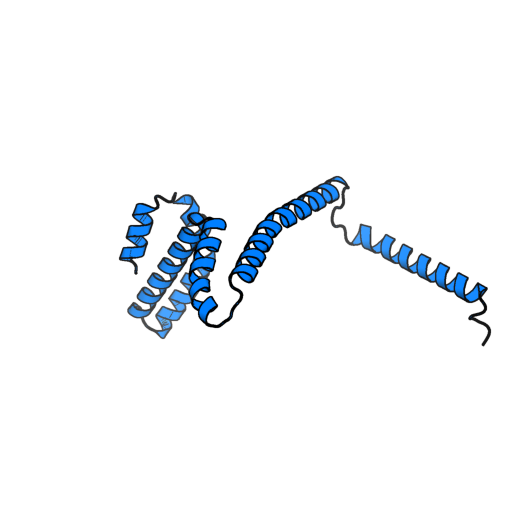2.574 1.00 95.06 112 ASN A O 1
ATOM 891 N N . GLU A 1 113 ? 4.507 -0.236 -21.717 1.00 92.75 113 GLU A N 1
ATOM 892 C CA . GLU A 1 113 ? 5.111 0.103 -23.015 1.00 92.75 113 GLU A CA 1
ATOM 893 C C . GLU A 1 113 ? 5.451 -1.149 -23.837 1.00 92.75 113 GLU A C 1
ATOM 895 O O . GLU A 1 113 ? 5.174 -1.229 -25.039 1.00 92.75 113 GLU A O 1
ATOM 900 N N . VAL A 1 114 ? 6.016 -2.174 -23.192 1.00 91.38 114 VAL A N 1
ATOM 901 C CA . VAL A 1 114 ? 6.318 -3.453 -23.847 1.00 91.38 114 VAL A CA 1
ATOM 902 C C . VAL A 1 114 ? 5.039 -4.165 -24.288 1.00 91.38 114 VAL A C 1
ATOM 904 O O . VAL A 1 114 ? 5.012 -4.736 -25.385 1.00 91.38 114 VAL A O 1
ATOM 907 N N . LEU A 1 115 ? 3.994 -4.164 -23.457 1.00 91.31 115 LEU A N 1
ATOM 908 C CA . LEU A 1 115 ? 2.695 -4.757 -23.782 1.00 91.31 115 LEU A CA 1
ATOM 909 C C . LEU A 1 115 ? 2.037 -4.037 -24.963 1.00 91.31 115 LEU A C 1
ATOM 911 O O . LEU A 1 115 ? 1.595 -4.706 -25.900 1.00 91.31 115 LEU A O 1
ATOM 915 N N . ASP A 1 116 ? 2.058 -2.708 -24.978 1.00 89.50 116 ASP A N 1
ATOM 916 C CA . ASP A 1 116 ? 1.519 -1.891 -26.066 1.00 89.50 116 ASP A CA 1
ATOM 917 C C . ASP A 1 116 ? 2.281 -2.126 -27.372 1.00 89.50 116 ASP A C 1
ATOM 919 O O . ASP A 1 116 ? 1.678 -2.379 -28.420 1.00 89.50 116 ASP A O 1
ATOM 923 N N . ALA A 1 117 ? 3.613 -2.182 -27.312 1.00 87.88 117 ALA A N 1
ATOM 924 C CA . ALA A 1 117 ? 4.438 -2.507 -28.469 1.00 87.88 117 ALA A CA 1
ATOM 925 C C . ALA A 1 117 ? 4.174 -3.933 -28.992 1.00 87.88 117 ALA A C 1
ATOM 927 O O . ALA A 1 117 ? 4.195 -4.168 -30.204 1.00 87.88 117 ALA A O 1
ATOM 928 N N . ARG A 1 118 ? 3.911 -4.911 -28.109 1.00 80.00 118 ARG A N 1
ATOM 929 C CA . ARG A 1 118 ? 3.503 -6.268 -28.524 1.00 80.00 118 ARG A CA 1
ATOM 930 C C . ARG A 1 118 ? 2.116 -6.273 -29.161 1.00 80.00 118 ARG A C 1
ATOM 932 O O . ARG A 1 118 ? 1.936 -6.942 -30.179 1.00 80.00 118 ARG A O 1
ATOM 939 N N . LYS A 1 119 ? 1.166 -5.532 -28.591 1.00 84.56 119 LYS A N 1
ATOM 940 C CA . LYS A 1 119 ? -0.197 -5.401 -29.115 1.00 84.56 119 LYS A CA 1
ATOM 941 C C . LYS A 1 119 ? -0.188 -4.785 -30.518 1.00 84.56 119 LYS A C 1
ATOM 943 O O . LYS A 1 119 ? -0.837 -5.324 -31.409 1.00 84.56 119 LYS A O 1
ATOM 948 N N . ALA A 1 120 ? 0.625 -3.751 -30.746 1.00 81.12 120 ALA A N 1
ATOM 949 C CA . ALA A 1 120 ? 0.811 -3.122 -32.058 1.00 81.12 120 ALA A CA 1
ATOM 950 C C . ALA A 1 120 ? 1.442 -4.063 -33.102 1.00 81.12 120 ALA A C 1
ATOM 952 O O . ALA A 1 120 ? 1.098 -4.008 -34.279 1.00 81.12 120 ALA A O 1
ATOM 953 N N . ARG A 1 121 ? 2.319 -4.983 -32.675 1.00 79.44 121 ARG A N 1
ATOM 954 C CA . ARG A 1 121 ? 2.896 -6.029 -33.541 1.00 79.44 121 ARG A CA 1
ATOM 955 C C . ARG A 1 121 ? 1.933 -7.183 -33.853 1.00 79.44 121 ARG A C 1
ATOM 957 O O . ARG A 1 121 ? 2.359 -8.185 -34.420 1.00 79.44 121 ARG A O 1
ATOM 964 N N . GLY A 1 122 ? 0.659 -7.076 -33.472 1.00 67.69 122 GLY A N 1
ATOM 965 C CA . GLY A 1 122 ? -0.343 -8.101 -33.757 1.00 67.69 122 GLY A CA 1
ATOM 966 C C . GLY A 1 122 ? -0.121 -9.397 -32.979 1.00 67.69 122 GLY A C 1
ATOM 967 O O . GLY A 1 122 ? -0.574 -10.454 -33.413 1.00 67.69 122 GLY A O 1
ATOM 968 N N . ALA A 1 123 ? 0.566 -9.342 -31.829 1.00 62.47 123 ALA A N 1
ATOM 969 C CA . ALA A 1 123 ? 0.703 -10.483 -30.928 1.00 62.47 123 ALA A CA 1
ATOM 970 C C . ALA A 1 123 ? -0.624 -10.754 -30.193 1.00 62.47 123 ALA A C 1
ATOM 972 O O . ALA A 1 123 ? -0.717 -10.660 -28.971 1.00 62.47 123 ALA A O 1
ATOM 973 N N . THR A 1 124 ? -1.677 -11.084 -30.941 1.00 61.19 124 THR A N 1
ATOM 974 C CA . THR A 1 124 ? -2.822 -11.821 -30.410 1.00 61.19 124 THR A CA 1
ATOM 975 C C . THR A 1 124 ? -2.291 -13.142 -29.873 1.00 61.19 124 THR A C 1
ATOM 977 O O . THR A 1 124 ? -1.612 -13.873 -30.594 1.00 61.19 124 THR A O 1
ATOM 980 N N . PHE A 1 125 ? -2.565 -13.427 -28.600 1.00 59.22 125 PHE A N 1
ATOM 981 C CA . PHE A 1 125 ? -2.245 -14.686 -27.925 1.00 59.22 125 PHE A CA 1
ATOM 982 C C . PHE A 1 125 ? -2.992 -15.845 -28.607 1.00 59.22 125 PHE A C 1
ATOM 984 O O . PHE A 1 125 ? -4.004 -16.340 -28.127 1.00 59.22 125 PHE A O 1
ATOM 991 N N . SER A 1 126 ? -2.511 -16.270 -29.772 1.00 57.81 126 SER A N 1
ATOM 992 C CA . SER A 1 126 ? -2.930 -17.505 -30.411 1.00 57.81 126 SER A CA 1
ATOM 993 C C . SER A 1 126 ? -1.845 -18.536 -30.143 1.00 57.81 126 SER A C 1
ATOM 995 O O . SER A 1 126 ? -0.803 -18.577 -30.801 1.00 57.81 126 SER A O 1
ATOM 997 N N . ILE A 1 127 ? -2.085 -19.347 -29.113 1.00 57.25 127 ILE A N 1
ATOM 998 C CA . ILE A 1 127 ? -1.216 -20.458 -28.698 1.00 57.25 127 ILE A CA 1
ATOM 999 C C . ILE A 1 127 ? -0.916 -21.384 -29.890 1.00 57.25 127 ILE A C 1
ATOM 1001 O O . ILE A 1 127 ? 0.196 -21.897 -30.013 1.00 57.25 127 ILE A O 1
ATOM 1005 N N . THR A 1 128 ? -1.859 -21.526 -30.826 1.00 62.56 128 THR A N 1
ATOM 1006 C CA . THR A 1 128 ? -1.714 -22.346 -32.036 1.00 62.56 128 THR A CA 1
ATOM 1007 C C . THR A 1 128 ? -0.823 -21.701 -33.105 1.00 62.56 128 THR A C 1
ATOM 1009 O O . THR A 1 128 ? -0.027 -22.404 -33.734 1.00 62.56 128 THR A O 1
ATOM 1012 N N . ALA A 1 129 ? -0.875 -20.372 -33.271 1.00 62.25 129 ALA A N 1
ATOM 1013 C CA . ALA A 1 129 ? -0.015 -19.638 -34.207 1.00 62.25 129 ALA A CA 1
ATOM 1014 C C . ALA A 1 129 ? 1.454 -19.572 -33.748 1.00 62.25 129 ALA A C 1
ATOM 1016 O O . ALA A 1 129 ? 2.357 -19.493 -34.579 1.00 62.25 129 ALA A O 1
ATOM 1017 N N . PHE A 1 130 ? 1.706 -19.628 -32.436 1.00 64.06 130 PHE A N 1
ATOM 1018 C CA . PHE A 1 130 ? 3.057 -19.582 -31.867 1.00 64.06 130 PHE A CA 1
ATOM 1019 C C . PHE A 1 130 ? 3.666 -20.974 -31.640 1.00 64.06 130 PHE A C 1
ATOM 1021 O O . PHE A 1 130 ? 4.850 -21.176 -31.910 1.00 64.06 130 PHE A O 1
ATOM 1028 N N . GLY A 1 131 ? 2.871 -21.952 -31.191 1.00 73.12 131 GLY A N 1
ATOM 1029 C CA . GLY A 1 131 ? 3.367 -23.287 -30.841 1.00 73.12 131 GLY A CA 1
ATOM 1030 C C . GLY A 1 131 ? 3.969 -24.041 -32.028 1.00 73.12 131 GLY A C 1
ATOM 1031 O O . GLY A 1 131 ? 5.096 -24.530 -31.950 1.00 73.12 131 GLY A O 1
ATOM 1032 N N . THR A 1 132 ? 3.260 -24.063 -33.159 1.00 77.06 132 THR A N 1
ATOM 1033 C CA . THR A 1 132 ? 3.672 -24.794 -34.368 1.00 77.06 132 THR A CA 1
ATOM 1034 C C . THR A 1 132 ? 5.043 -24.346 -34.910 1.00 77.06 132 THR A C 1
ATOM 1036 O O . THR A 1 132 ? 5.937 -25.187 -35.039 1.00 77.06 132 THR A O 1
ATOM 1039 N N . PRO A 1 133 ? 5.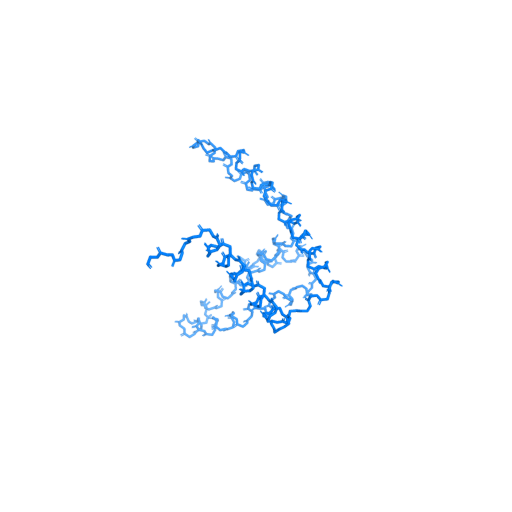296 -23.046 -35.182 1.00 79.69 133 PRO A N 1
ATOM 1040 C CA . PRO A 1 133 ? 6.595 -22.615 -35.703 1.00 79.69 133 PRO A CA 1
ATOM 1041 C C . PRO A 1 133 ? 7.741 -22.749 -34.691 1.00 79.69 133 PRO A C 1
ATOM 1043 O O . PRO A 1 133 ? 8.882 -22.964 -35.103 1.00 79.69 133 PRO A O 1
ATOM 1046 N N . VAL A 1 134 ? 7.479 -22.643 -33.384 1.00 81.06 134 VAL A N 1
ATOM 1047 C CA . VAL A 1 134 ? 8.514 -22.817 -32.350 1.00 81.06 134 VAL A CA 1
ATOM 1048 C C . VAL A 1 134 ? 8.987 -24.267 -32.291 1.00 81.06 134 VAL A C 1
ATOM 1050 O O . VAL A 1 134 ? 10.194 -24.503 -32.311 1.00 81.06 134 VAL A O 1
ATOM 1053 N N . ILE A 1 135 ? 8.064 -25.232 -32.314 1.00 83.81 135 ILE A N 1
ATOM 1054 C CA . ILE A 1 135 ? 8.403 -26.662 -32.336 1.00 83.81 135 ILE A CA 1
ATOM 1055 C C . ILE A 1 135 ? 9.227 -26.997 -33.587 1.00 83.81 135 ILE A C 1
ATOM 1057 O O . ILE A 1 135 ? 10.292 -27.605 -33.474 1.00 83.81 135 ILE A O 1
ATOM 1061 N N . ILE A 1 136 ? 8.810 -26.519 -34.767 1.00 87.50 136 ILE A N 1
ATOM 1062 C CA . ILE A 1 136 ? 9.539 -26.754 -36.027 1.00 87.50 136 ILE A CA 1
ATOM 1063 C C . ILE A 1 136 ? 10.958 -26.166 -35.973 1.00 87.50 136 ILE A C 1
ATOM 1065 O O . ILE A 1 136 ? 11.915 -26.821 -36.393 1.00 87.50 136 ILE A O 1
ATOM 1069 N N . ARG A 1 137 ? 11.125 -24.944 -35.446 1.00 81.62 137 ARG A N 1
ATOM 1070 C CA . ARG A 1 137 ? 12.448 -24.304 -35.328 1.00 81.62 137 ARG A CA 1
ATOM 1071 C C . ARG A 1 137 ? 13.355 -25.029 -34.340 1.00 81.62 137 ARG A C 1
ATOM 1073 O O . ARG A 1 137 ? 14.533 -25.213 -34.644 1.00 81.62 137 ARG A O 1
ATOM 1080 N N . SER A 1 138 ? 12.822 -25.461 -33.201 1.00 87.31 138 SER A N 1
ATOM 1081 C CA . SER A 1 138 ? 13.578 -26.231 -32.210 1.00 87.31 138 SER A CA 1
ATOM 1082 C C . SER A 1 138 ? 14.037 -27.576 -32.778 1.00 87.31 138 SER A C 1
ATOM 1084 O O . SER A 1 138 ? 15.214 -27.912 -32.659 1.00 87.31 138 SER A O 1
ATOM 1086 N N . ILE A 1 139 ? 13.158 -28.294 -33.489 1.00 91.25 139 ILE A N 1
ATOM 1087 C CA . ILE A 1 139 ? 13.497 -29.566 -34.147 1.00 91.25 139 ILE A CA 1
ATOM 1088 C C . ILE A 1 139 ? 14.564 -29.362 -35.227 1.00 91.25 139 ILE A C 1
ATOM 1090 O O . ILE A 1 139 ? 15.541 -30.109 -35.271 1.00 91.25 139 ILE A O 1
ATOM 1094 N N . ARG A 1 140 ? 14.425 -28.337 -36.078 1.00 91.19 140 ARG A N 1
ATOM 1095 C CA . ARG A 1 140 ? 15.415 -28.052 -37.130 1.00 91.19 140 ARG A CA 1
ATOM 1096 C C . ARG A 1 140 ? 16.780 -27.697 -36.541 1.00 91.19 140 ARG A C 1
ATOM 1098 O O . ARG A 1 140 ? 17.806 -28.102 -37.075 1.00 91.19 140 ARG A O 1
ATOM 1105 N N . ARG A 1 141 ? 16.804 -26.968 -35.422 1.00 87.38 141 ARG A N 1
ATOM 1106 C CA . ARG A 1 141 ? 18.053 -26.634 -34.733 1.00 87.38 141 ARG A CA 1
ATOM 1107 C C . ARG A 1 141 ? 18.721 -27.863 -34.123 1.00 87.38 141 ARG A C 1
ATOM 1109 O O . ARG A 1 141 ? 19.936 -27.983 -34.229 1.00 87.38 141 ARG A O 1
ATOM 1116 N N . ALA A 1 142 ? 17.940 -28.771 -33.542 1.00 91.00 142 ALA A N 1
ATOM 1117 C CA . ALA A 1 142 ? 18.453 -30.044 -33.048 1.00 91.00 142 ALA A CA 1
ATOM 1118 C C . ALA A 1 142 ? 19.066 -30.888 -34.181 1.00 91.00 142 ALA A C 1
ATOM 1120 O O . ALA A 1 142 ? 20.160 -31.409 -34.001 1.00 91.00 142 ALA A O 1
ATOM 1121 N N . HIS A 1 143 ? 18.430 -30.939 -35.360 1.00 89.94 143 HIS A N 1
ATOM 1122 C CA . HIS A 1 143 ? 18.978 -31.635 -36.533 1.00 89.94 143 HIS A CA 1
ATOM 1123 C C . HIS A 1 143 ? 20.303 -31.030 -36.996 1.00 89.94 143 HIS A C 1
ATOM 1125 O O . HIS A 1 143 ? 21.275 -31.754 -37.136 1.00 89.94 143 HIS A O 1
ATOM 1131 N N . HIS A 1 144 ? 20.398 -29.703 -37.123 1.00 89.69 144 HIS A N 1
ATOM 1132 C CA . HIS A 1 144 ? 21.666 -29.066 -37.495 1.00 89.69 144 HIS A CA 1
ATOM 1133 C C . HIS A 1 144 ? 22.798 -29.334 -36.495 1.00 89.69 144 HIS A C 1
ATOM 1135 O O . HIS A 1 144 ? 23.953 -29.458 -36.896 1.00 89.69 144 HIS A O 1
ATOM 1141 N N . ILE A 1 145 ? 22.486 -29.406 -35.198 1.00 85.19 145 ILE A N 1
ATOM 1142 C CA . ILE A 1 145 ? 23.469 -29.757 -34.167 1.00 85.19 145 ILE A CA 1
ATOM 1143 C C . ILE A 1 145 ? 23.866 -31.231 -34.294 1.00 85.19 145 ILE A C 1
ATOM 1145 O O . ILE A 1 145 ? 25.052 -31.534 -34.211 1.00 85.19 145 ILE A O 1
ATOM 1149 N N . ALA A 1 146 ? 22.909 -32.129 -34.535 1.00 84.81 146 ALA A N 1
ATOM 1150 C CA . ALA A 1 146 ? 23.182 -33.541 -34.772 1.00 84.81 146 ALA A CA 1
ATOM 1151 C C . ALA A 1 146 ? 24.065 -33.733 -36.014 1.00 84.81 146 ALA A C 1
ATOM 1153 O O . ALA A 1 146 ? 25.131 -34.327 -35.897 1.00 84.81 146 ALA A O 1
ATOM 1154 N N . ASP A 1 147 ? 23.700 -33.159 -37.162 1.00 87.00 147 ASP A N 1
ATOM 1155 C CA . ASP A 1 147 ? 24.480 -33.228 -38.406 1.00 87.00 147 ASP A CA 1
ATOM 1156 C C . ASP A 1 147 ? 25.912 -32.704 -38.205 1.00 87.00 147 ASP A C 1
ATOM 1158 O O . ASP A 1 147 ? 26.881 -33.296 -38.682 1.00 87.00 147 ASP A O 1
ATOM 1162 N N . ALA A 1 148 ? 26.066 -31.621 -37.434 1.00 88.56 148 ALA A N 1
ATOM 1163 C CA . ALA A 1 148 ? 27.374 -31.078 -37.081 1.00 88.56 148 ALA A CA 1
ATOM 1164 C C . ALA A 1 148 ? 28.186 -31.997 -36.147 1.00 88.56 148 ALA A C 1
ATOM 1166 O O . ALA A 1 148 ? 29.415 -31.983 -36.212 1.00 88.56 148 ALA A O 1
ATOM 1167 N N . LEU A 1 149 ? 27.532 -32.780 -35.282 1.00 83.44 149 LEU A N 1
ATOM 1168 C CA . LEU A 1 149 ? 28.178 -33.780 -34.423 1.00 83.44 149 LEU A CA 1
ATOM 1169 C C . LEU A 1 149 ? 28.602 -35.022 -35.223 1.00 83.44 149 LEU A C 1
ATOM 1171 O O . LEU A 1 149 ? 29.729 -35.488 -35.052 1.00 83.44 149 LEU A O 1
ATOM 1175 N N . TRP A 1 150 ? 27.761 -35.504 -36.143 1.00 81.00 150 TRP A N 1
ATOM 1176 C CA . TRP A 1 150 ? 28.093 -36.601 -37.063 1.00 81.00 150 TRP A CA 1
ATOM 1177 C C . TRP A 1 150 ? 29.281 -36.244 -37.964 1.00 81.00 150 TRP A C 1
ATOM 1179 O O . TRP A 1 150 ? 30.227 -37.019 -38.072 1.00 81.00 150 TRP A O 1
ATOM 1189 N N . ALA A 1 151 ? 29.306 -35.027 -38.520 1.00 82.12 151 ALA A N 1
ATOM 1190 C CA . ALA A 1 151 ? 30.424 -34.540 -39.334 1.00 82.12 151 ALA A CA 1
ATOM 1191 C C . ALA A 1 151 ? 31.750 -34.404 -38.557 1.00 82.12 151 ALA A C 1
ATOM 1193 O O . ALA A 1 151 ? 32.818 -34.327 -39.162 1.00 82.12 151 ALA A O 1
ATOM 1194 N N . ARG A 1 152 ? 31.692 -34.358 -37.220 1.00 74.19 152 ARG A N 1
ATOM 1195 C CA . ARG A 1 152 ? 32.860 -34.303 -36.327 1.00 74.19 152 ARG A CA 1
ATOM 1196 C C . ARG A 1 152 ? 33.291 -35.682 -35.806 1.00 74.19 152 ARG A C 1
ATOM 1198 O O . ARG A 1 152 ? 34.206 -35.735 -34.991 1.00 74.19 152 ARG A O 1
ATOM 1205 N N . GLY A 1 153 ? 32.675 -36.769 -36.281 1.00 73.06 153 GLY A N 1
ATOM 1206 C CA . GLY A 1 153 ? 33.079 -38.147 -35.972 1.00 73.06 153 GLY A CA 1
ATOM 1207 C C . GLY A 1 153 ? 32.459 -38.745 -34.705 1.00 73.06 153 GLY A C 1
ATOM 1208 O O . GLY A 1 153 ? 32.952 -39.748 -34.207 1.00 73.06 153 GLY A O 1
ATOM 1209 N N . ALA A 1 154 ? 31.378 -38.172 -34.165 1.00 61.66 154 ALA A N 1
ATOM 1210 C CA . ALA A 1 154 ? 30.726 -38.685 -32.950 1.00 61.66 154 ALA A CA 1
ATOM 1211 C C . ALA A 1 154 ? 29.857 -39.952 -33.167 1.00 61.66 154 ALA A C 1
ATOM 1213 O O . ALA A 1 154 ? 29.061 -40.287 -32.292 1.00 61.66 154 ALA A O 1
ATOM 1214 N N . GLY A 1 155 ? 29.970 -40.616 -34.325 1.00 61.06 155 GLY A N 1
ATOM 1215 C CA . GLY A 1 155 ? 29.115 -41.734 -34.747 1.00 61.06 155 GLY A CA 1
ATOM 1216 C C . GLY A 1 155 ? 29.818 -43.071 -35.009 1.00 61.06 155 GLY A C 1
ATOM 1217 O O . GLY A 1 155 ? 29.128 -44.035 -35.320 1.00 61.06 155 GLY A O 1
ATOM 1218 N N . ASP A 1 156 ? 31.145 -43.147 -34.869 1.00 55.59 156 ASP A N 1
ATOM 1219 C CA . ASP A 1 156 ? 31.917 -44.360 -35.185 1.00 55.59 156 ASP A CA 1
ATOM 1220 C C . ASP A 1 156 ? 32.333 -45.111 -33.905 1.00 55.59 156 ASP A C 1
ATOM 1222 O O . ASP A 1 156 ? 33.515 -45.191 -33.556 1.00 55.59 156 ASP A O 1
ATOM 1226 N N . GLY A 1 157 ? 31.332 -45.648 -33.199 1.00 51.78 157 GLY A N 1
ATOM 1227 C CA . GLY A 1 157 ? 31.460 -46.591 -32.083 1.00 51.78 157 GLY A CA 1
ATOM 1228 C C . GLY A 1 157 ? 30.293 -47.565 -32.054 1.00 51.78 157 GLY A C 1
ATOM 1229 O O . GLY A 1 157 ? 29.142 -47.077 -32.034 1.00 51.78 157 GLY A O 1
#

Secondary structure (DSSP, 8-state):
-HHHHHHHHHHHT--HHHHHHHHTTHHHHHHHHHHHHHHHHHHHHHHHHHHHHHHHHHHHHHHHHH--HHHHHHHHHHHHGGGGGGT--HHHHHHHHHHHHHHHHHHHHHHHHHHHHHHHTT----HHHHHHHHHHHHHHHHHHHHHHHHTTTTT--

Sequence (157 aa):
FLAIAVILYGIARIPPRIMWEQLWPPIPLLLFLGAFQWWQLGWERAAAIMIVLFGSVMLAVLLTLTTTIEEMMDALERALRPTARLGVPVDTIVLTISLTIRLIPLMLNTINEVLDARKARGATFSITAFGTPVIIRSIRRAHHIADALWARGAGDG

Radius of gyration: 28.95 Å; chains: 1; bounding box: 60×62×60 Å

pLDDT: mean 77.83, std 11.28, range [51.28, 95.75]

Foldseek 3Di:
DLVVLVVVCVVLPDDVVVVCVQVVVCVVVLVVQLVVCCVPPNDPVSVVVSSVVVSVSSVVVSCVVPPDPVNVLVVVLVVCVVVVVVVDPSVVVSVVVVVVVVVVVVVVVVVVVVVVVCVVVVPDPPVPVPVVVVVVVVVVVVVVVVVVCVVVPVPDD